Protein AF-A0A6I3DD00-F1 (afdb_monomer)

Nearest PDB structures (foldseek):
  4aq4-assembly1_A  TM=4.892E-01  e=1.128E+00  Escherichia coli K-12
  6x84-assembly2_B  TM=4.930E-01  e=3.792E+00  Escherichia coli K-12
  6lyh-assembly2_A  TM=3.593E-01  e=7.955E+00  Camellia sinensis var. assamica

Foldseek 3Di:
DDPDPCPCPPPPPPPAQDEAEAEDAQCAVVVVVVVVVQVPDPDPPVRYHYHYHYPPHPDDNVVVVVVD

Mean predicted aligned error: 8.37 Å

Radius of gyration: 19.51 Å; Cα contacts (8 Å, |Δi|>4): 60; chains: 1; bounding box: 35×19×62 Å

Structure (mmCIF, N/CA/C/O backbone):
data_AF-A0A6I3DD00-F1
#
_entry.id   AF-A0A6I3DD00-F1
#
loop_
_atom_site.group_PDB
_atom_site.id
_atom_site.type_symbol
_atom_site.label_atom_id
_atom_site.label_alt_i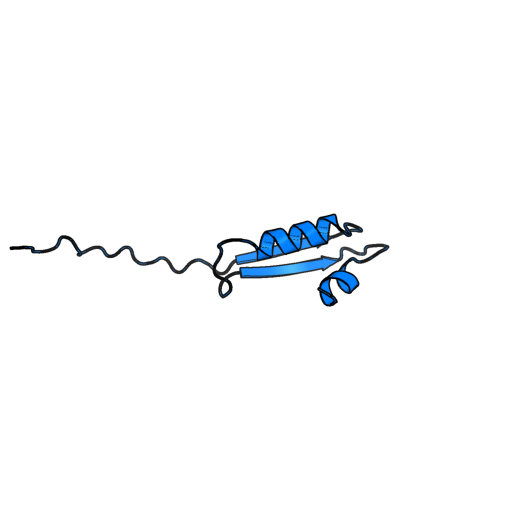d
_atom_site.label_comp_id
_atom_site.label_asym_id
_atom_site.label_entity_id
_atom_site.label_seq_id
_atom_site.pdbx_PDB_ins_code
_atom_site.Cartn_x
_atom_site.Cartn_y
_atom_site.Cartn_z
_atom_site.occupancy
_atom_site.B_iso_or_equiv
_atom_site.auth_seq_id
_atom_site.auth_comp_id
_atom_site.auth_asym_id
_atom_site.auth_atom_id
_atom_site.pdbx_PDB_model_num
ATOM 1 N N . MET A 1 1 ? -23.170 -8.671 50.174 1.00 41.94 1 MET A N 1
ATOM 2 C CA . MET A 1 1 ? -24.059 -8.645 48.992 1.00 41.94 1 MET A CA 1
ATOM 3 C C . MET A 1 1 ? -23.638 -7.490 48.076 1.00 41.94 1 MET A C 1
ATOM 5 O O . MET A 1 1 ? -24.123 -6.377 48.210 1.00 41.94 1 MET A O 1
ATOM 9 N N . THR A 1 2 ? -22.591 -7.751 47.283 1.00 48.97 2 THR A N 1
ATOM 10 C CA . THR A 1 2 ? -22.330 -7.338 45.880 1.00 48.97 2 THR A CA 1
ATOM 11 C C . THR A 1 2 ? -23.045 -6.111 45.281 1.00 48.97 2 THR A C 1
ATOM 13 O O . THR A 1 2 ? -23.649 -6.207 44.216 1.00 48.97 2 THR A O 1
ATOM 16 N N . LYS A 1 3 ? -22.935 -4.925 45.886 1.00 51.94 3 LYS A N 1
ATOM 17 C CA . LYS A 1 3 ? -23.303 -3.669 45.209 1.00 51.94 3 LYS A CA 1
ATOM 18 C C . LYS A 1 3 ? -22.059 -2.999 44.615 1.00 51.94 3 LYS A C 1
ATOM 20 O O . LYS A 1 3 ? -21.318 -2.339 45.331 1.00 51.94 3 LYS A O 1
ATOM 25 N N . GLY A 1 4 ? -21.865 -3.159 43.303 1.00 42.69 4 GLY A N 1
ATOM 26 C CA . GLY A 1 4 ? -21.248 -2.114 42.475 1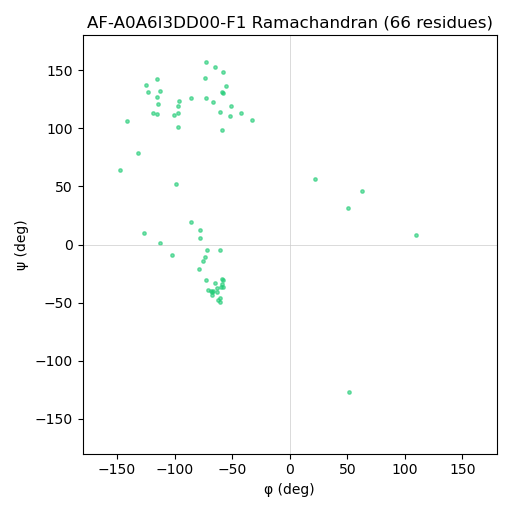.00 42.69 4 GLY A CA 1
ATOM 27 C C . GLY A 1 4 ? -19.839 -2.338 41.919 1.00 42.69 4 GLY A C 1
ATOM 28 O O . GLY A 1 4 ? -19.311 -1.406 41.321 1.00 42.69 4 GLY A O 1
ATOM 29 N N . LEU A 1 5 ? -19.250 -3.536 42.040 1.00 47.38 5 LEU A N 1
ATOM 30 C CA . LEU A 1 5 ? -17.932 -3.876 41.459 1.00 47.38 5 LEU A CA 1
ATOM 31 C C . LEU A 1 5 ? -17.879 -3.762 39.912 1.00 47.38 5 LEU A C 1
ATOM 33 O O . LEU A 1 5 ? -16.812 -3.875 39.324 1.00 47.38 5 LEU A O 1
ATOM 37 N N . GLU A 1 6 ? -19.003 -3.481 39.248 1.00 44.75 6 GLU A N 1
ATOM 38 C CA . GLU A 1 6 ? -19.128 -3.432 37.782 1.00 44.75 6 GLU A CA 1
ATOM 39 C C . GLU A 1 6 ? -19.397 -2.013 37.227 1.00 44.75 6 GLU A C 1
ATOM 41 O O . GLU A 1 6 ? -19.540 -1.828 36.020 1.00 44.75 6 GLU A O 1
ATOM 46 N N . SER A 1 7 ? -19.459 -0.979 38.083 1.00 44.81 7 SER A N 1
ATOM 47 C CA . SER A 1 7 ? -20.021 0.347 37.741 1.00 44.81 7 SER A CA 1
ATOM 48 C C . SER A 1 7 ? -19.134 1.285 36.900 1.00 44.81 7 SER A C 1
ATOM 50 O O . SER A 1 7 ? -19.463 2.459 36.735 1.00 44.81 7 SER A O 1
ATOM 52 N N . ALA A 1 8 ? -18.044 0.807 36.318 1.00 47.06 8 ALA A N 1
ATOM 53 C CA . ALA A 1 8 ? -17.382 1.529 35.237 1.00 47.06 8 ALA A CA 1
ATOM 54 C C . ALA A 1 8 ? -16.774 0.513 34.284 1.00 47.06 8 ALA A C 1
ATOM 56 O O . ALA A 1 8 ? -15.558 0.421 34.132 1.00 47.06 8 ALA A O 1
ATOM 57 N N . MET A 1 9 ? -17.660 -0.271 33.661 1.00 45.94 9 MET A N 1
ATOM 58 C CA . MET A 1 9 ? -17.445 -0.796 32.320 1.00 45.94 9 MET A CA 1
ATOM 59 C C . MET A 1 9 ? -16.639 0.251 31.556 1.00 45.94 9 MET A C 1
ATOM 61 O O . MET A 1 9 ? -17.148 1.342 31.280 1.00 45.94 9 MET A O 1
ATOM 65 N N . HIS A 1 10 ? -15.356 -0.049 31.332 1.00 48.50 10 HIS A N 1
ATOM 66 C CA . HIS A 1 10 ? -14.500 0.702 30.432 1.00 48.50 10 HIS A CA 1
ATOM 67 C C . HIS A 1 10 ? -15.379 0.972 29.219 1.00 48.50 10 HIS A C 1
ATOM 69 O O . HIS A 1 10 ? -15.826 0.019 28.579 1.00 48.50 10 HIS A O 1
ATOM 75 N N . ARG A 1 11 ? -15.732 2.238 28.952 1.00 55.25 11 ARG A N 1
ATOM 76 C CA . ARG A 1 11 ? -16.289 2.566 27.645 1.00 55.25 11 ARG A CA 1
ATOM 77 C C . ARG A 1 11 ? -15.266 1.993 26.686 1.00 55.25 11 ARG A C 1
ATOM 79 O O . ARG A 1 11 ? -14.128 2.457 26.700 1.00 55.25 11 ARG A O 1
ATOM 86 N N .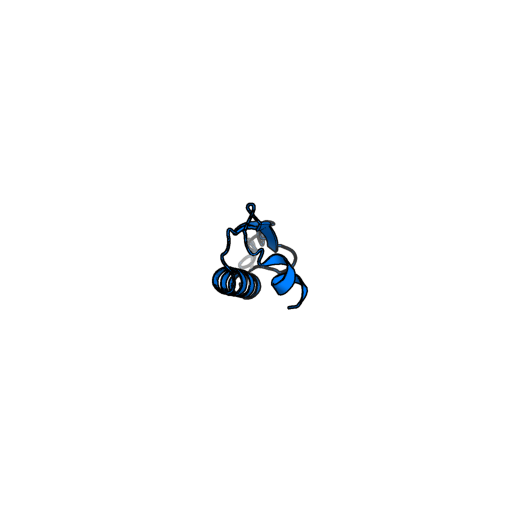 GLN A 1 12 ? -15.628 0.933 25.971 1.00 58.81 12 GLN A N 1
ATOM 87 C CA . GLN A 1 12 ? -14.794 0.391 24.920 1.00 58.81 12 GLN A CA 1
ATOM 88 C C . GLN A 1 12 ? -14.634 1.571 23.970 1.00 58.81 12 GLN A C 1
ATOM 90 O O . GLN A 1 12 ? -15.581 1.935 23.274 1.00 58.81 12 GLN A O 1
ATOM 95 N N . ALA A 1 13 ? -13.511 2.284 24.063 1.00 68.31 13 ALA A N 1
ATOM 96 C CA . ALA A 1 13 ? -13.243 3.366 23.146 1.00 68.31 13 ALA A CA 1
ATOM 97 C C . ALA A 1 13 ? -13.220 2.683 21.785 1.00 68.31 13 ALA A C 1
ATOM 99 O O . ALA A 1 13 ? -12.408 1.781 21.562 1.00 68.31 13 ALA A O 1
ATOM 100 N N . THR A 1 14 ? -14.190 3.016 20.934 1.00 82.12 14 THR A N 1
ATOM 101 C CA . THR A 1 14 ? -14.208 2.547 19.554 1.00 82.12 14 THR A CA 1
ATOM 102 C C . THR A 1 14 ? -12.837 2.874 18.988 1.00 82.12 14 THR A C 1
ATOM 104 O O . THR A 1 14 ? -12.421 4.037 19.038 1.00 82.12 14 THR A O 1
ATOM 107 N N . LYS A 1 15 ? -12.096 1.848 18.558 1.00 86.50 15 LYS A N 1
ATOM 108 C CA . LYS A 1 15 ? -10.778 2.063 17.962 1.00 86.50 15 LYS A CA 1
ATOM 109 C C . LYS A 1 15 ? -10.956 3.040 16.787 1.00 86.50 15 LYS A C 1
ATOM 111 O O . LYS A 1 15 ? -11.958 2.936 16.081 1.00 86.50 15 LYS A O 1
ATOM 116 N N . PRO A 1 16 ? -10.071 4.036 16.622 1.00 94.06 16 PRO A N 1
ATOM 117 C CA . PRO A 1 16 ? -10.231 5.013 15.555 1.00 94.06 16 PRO A CA 1
ATOM 118 C C . PRO A 1 16 ? -10.095 4.346 14.183 1.00 94.06 16 PRO A C 1
ATOM 120 O O . PRO A 1 16 ? -9.368 3.365 14.034 1.00 94.06 16 PRO A O 1
ATOM 123 N N . LEU A 1 17 ? -10.743 4.922 13.172 1.00 95.62 17 LEU A N 1
ATOM 124 C CA . LEU A 1 17 ? -10.431 4.600 11.784 1.00 95.62 17 LEU A CA 1
ATOM 125 C C . LEU A 1 17 ? -9.015 5.105 11.474 1.00 95.62 17 LEU A C 1
ATOM 127 O O . LEU A 1 17 ? -8.730 6.294 11.641 1.00 95.62 17 LEU A O 1
ATOM 131 N N . VAL A 1 18 ? -8.134 4.211 11.035 1.00 97.19 18 VAL A N 1
ATOM 132 C CA . VAL A 1 18 ? -6.746 4.518 10.672 1.00 97.19 18 VAL A CA 1
ATOM 133 C C . VAL A 1 18 ? -6.575 4.338 9.174 1.00 97.19 18 VAL A C 1
ATOM 135 O O . VAL A 1 18 ? -6.940 3.302 8.631 1.00 97.19 18 VAL A O 1
ATOM 138 N N . ARG A 1 19 ? -5.964 5.326 8.513 1.00 98.06 19 ARG A N 1
ATOM 139 C CA . ARG A 1 19 ? -5.510 5.195 7.127 1.00 98.06 19 ARG A CA 1
ATOM 140 C C . ARG A 1 19 ? -3.991 5.277 7.066 1.00 98.06 19 ARG A C 1
ATOM 142 O O . ARG A 1 19 ? -3.415 6.289 7.463 1.00 98.06 19 ARG A O 1
ATOM 149 N N . VAL A 1 20 ? -3.356 4.229 6.557 1.00 98.38 20 VAL A N 1
ATOM 150 C CA . VAL A 1 20 ? -1.914 4.169 6.310 1.00 98.38 20 VAL A CA 1
ATOM 151 C C . VAL A 1 20 ? -1.667 4.503 4.845 1.00 98.38 20 VAL A C 1
ATOM 153 O O . VAL A 1 20 ? -2.155 3.812 3.956 1.00 98.38 20 VAL A O 1
ATOM 156 N N . VAL A 1 21 ? -0.921 5.576 4.587 1.00 98.56 21 VAL A N 1
ATOM 157 C CA . VAL A 1 21 ? -0.523 5.969 3.229 1.00 98.56 21 VAL A CA 1
ATOM 158 C C . VAL A 1 21 ? 0.914 5.517 3.002 1.00 98.56 21 VAL A C 1
ATOM 160 O O . VAL A 1 21 ? 1.834 6.044 3.626 1.00 98.56 21 VAL A O 1
ATOM 163 N N . VAL A 1 22 ? 1.101 4.539 2.121 1.00 98.50 22 VAL A N 1
ATOM 164 C CA . VAL A 1 22 ? 2.412 4.035 1.705 1.00 98.50 22 VAL A CA 1
ATOM 165 C C . VAL A 1 22 ? 2.777 4.724 0.400 1.00 98.50 22 VAL A C 1
ATOM 167 O O . VAL A 1 22 ? 2.119 4.515 -0.614 1.00 98.50 22 VAL A O 1
ATOM 170 N N . VAL A 1 23 ? 3.805 5.565 0.426 1.00 98.38 23 VAL A N 1
ATOM 171 C CA . VAL A 1 23 ? 4.334 6.215 -0.778 1.00 98.38 23 VAL A CA 1
ATOM 172 C C . VAL A 1 23 ? 5.514 5.396 -1.284 1.00 98.38 23 VAL A C 1
ATOM 174 O O . VAL A 1 23 ? 6.463 5.166 -0.537 1.00 98.38 23 VAL A O 1
ATOM 177 N N . ASP A 1 24 ? 5.444 4.958 -2.536 1.00 98.50 24 ASP A N 1
ATOM 178 C CA . ASP A 1 24 ? 6.415 4.069 -3.169 1.00 98.50 24 ASP A CA 1
ATOM 179 C C . ASP A 1 24 ? 7.148 4.756 -4.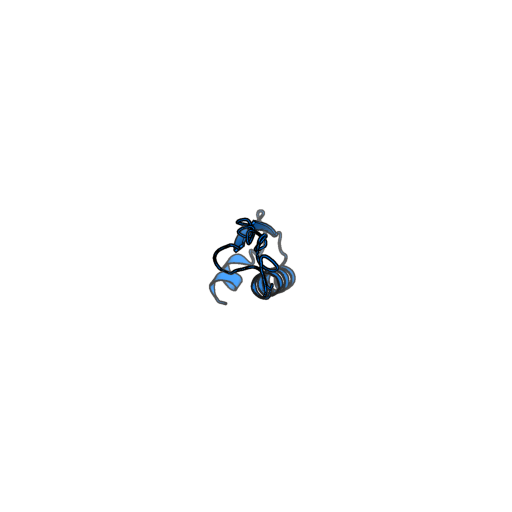326 1.00 98.50 24 ASP A C 1
ATOM 181 O O . ASP A 1 24 ? 6.548 5.510 -5.090 1.00 98.50 24 ASP A O 1
ATOM 185 N N . TYR A 1 25 ? 8.441 4.467 -4.464 1.00 98.25 25 TYR A N 1
ATOM 186 C CA . TYR A 1 25 ? 9.233 4.784 -5.651 1.00 98.25 25 TYR A CA 1
ATOM 187 C C . TYR A 1 25 ? 10.190 3.622 -5.923 1.00 98.25 25 TYR A C 1
ATOM 189 O O . TYR A 1 25 ? 11.166 3.448 -5.192 1.00 98.25 25 TYR A O 1
ATOM 197 N N . ASP A 1 26 ? 9.908 2.827 -6.955 1.00 97.88 26 ASP A N 1
ATOM 198 C CA . ASP A 1 26 ? 10.694 1.645 -7.347 1.00 97.88 26 ASP A CA 1
ATOM 199 C C . ASP A 1 26 ? 10.972 0.656 -6.183 1.00 97.88 26 ASP A C 1
ATOM 201 O O . ASP A 1 26 ? 12.009 -0.014 -6.158 1.00 97.88 26 ASP A O 1
ATOM 205 N N . GLY A 1 27 ? 10.065 0.534 -5.202 1.00 96.81 27 GLY A N 1
ATOM 206 C CA . GLY A 1 27 ? 10.314 -0.249 -3.983 1.00 96.81 27 GLY A CA 1
ATOM 207 C C . GLY A 1 27 ? 10.159 -1.766 -4.136 1.00 96.81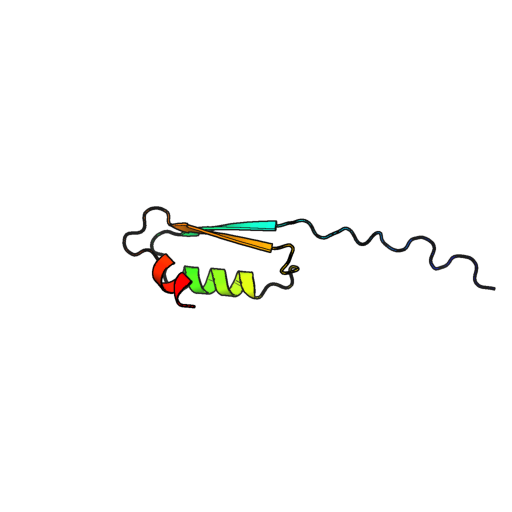 27 GLY A C 1
ATOM 208 O O . GLY A 1 27 ? 10.729 -2.524 -3.343 1.00 96.81 27 GLY A O 1
ATOM 209 N N . GLY A 1 28 ? 9.434 -2.232 -5.160 1.00 96.81 28 GLY A N 1
ATOM 210 C CA . GLY A 1 28 ? 9.316 -3.654 -5.513 1.00 96.81 28 GLY A CA 1
ATOM 211 C C . GLY A 1 28 ? 8.923 -4.548 -4.327 1.00 96.81 28 GLY A C 1
ATOM 212 O O . GLY A 1 28 ? 7.949 -4.274 -3.627 1.00 96.81 28 GLY A O 1
ATOM 213 N N . GLU A 1 29 ? 9.705 -5.601 -4.068 1.00 97.00 29 GLU A N 1
ATOM 214 C CA . GLU A 1 29 ? 9.471 -6.540 -2.955 1.00 97.00 29 GLU A CA 1
ATOM 215 C C . GLU A 1 29 ? 9.461 -5.878 -1.573 1.00 97.00 29 GLU A C 1
ATOM 217 O O . GLU A 1 29 ? 8.756 -6.339 -0.679 1.00 97.00 29 GLU A O 1
ATOM 222 N N . THR A 1 30 ? 10.201 -4.781 -1.380 1.00 97.88 30 THR A N 1
ATOM 223 C CA . THR A 1 30 ? 10.174 -4.048 -0.103 1.00 97.88 30 THR A CA 1
ATOM 224 C C . THR A 1 30 ? 8.781 -3.487 0.156 1.00 97.88 30 THR A C 1
ATOM 226 O O . THR A 1 30 ? 8.265 -3.574 1.272 1.00 97.88 30 THR A O 1
ATOM 229 N N . THR A 1 31 ? 8.144 -2.960 -0.888 1.00 98.12 31 THR A N 1
ATOM 230 C CA . THR A 1 31 ? 6.792 -2.409 -0.802 1.00 98.12 31 THR A CA 1
ATOM 231 C C . THR A 1 31 ? 5.762 -3.518 -0.626 1.00 98.12 31 THR A C 1
ATOM 233 O O . THR A 1 31 ? 4.889 -3.386 0.226 1.0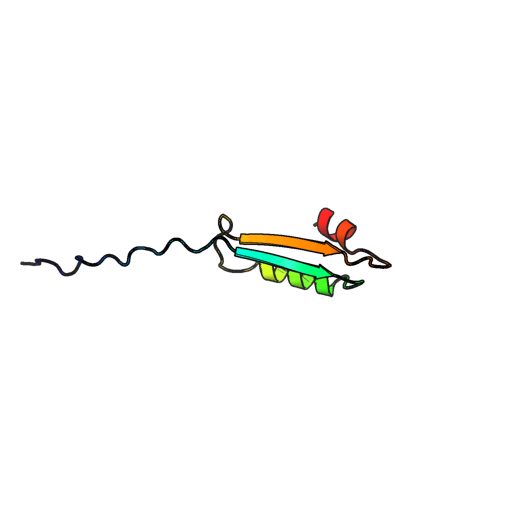0 98.12 31 THR A O 1
ATOM 236 N N . LEU A 1 32 ? 5.914 -4.660 -1.305 1.00 98.12 32 LEU A N 1
ATOM 237 C CA . LEU A 1 32 ? 5.062 -5.835 -1.063 1.00 98.12 32 LEU A CA 1
ATOM 238 C C . LEU A 1 32 ? 5.178 -6.344 0.381 1.00 98.12 32 LEU A C 1
ATOM 240 O O . LEU A 1 32 ? 4.169 -6.578 1.042 1.00 98.12 32 LEU A O 1
ATOM 244 N N . ALA A 1 33 ? 6.396 -6.460 0.913 1.00 98.25 33 ALA A N 1
ATOM 245 C CA . ALA A 1 33 ? 6.620 -6.866 2.298 1.00 98.25 33 ALA A CA 1
ATOM 246 C C . ALA A 1 33 ? 6.025 -5.864 3.303 1.00 98.25 33 ALA A C 1
ATOM 248 O O . ALA A 1 33 ? 5.472 -6.272 4.325 1.00 98.25 33 ALA A O 1
ATOM 249 N N . CYS A 1 34 ? 6.099 -4.561 3.009 1.00 98.31 34 CYS A N 1
ATOM 250 C CA . CYS A 1 34 ? 5.458 -3.519 3.808 1.00 98.31 34 CYS A CA 1
ATOM 251 C C . CYS A 1 34 ? 3.935 -3.700 3.849 1.00 98.31 34 CYS A C 1
ATOM 253 O O . CYS 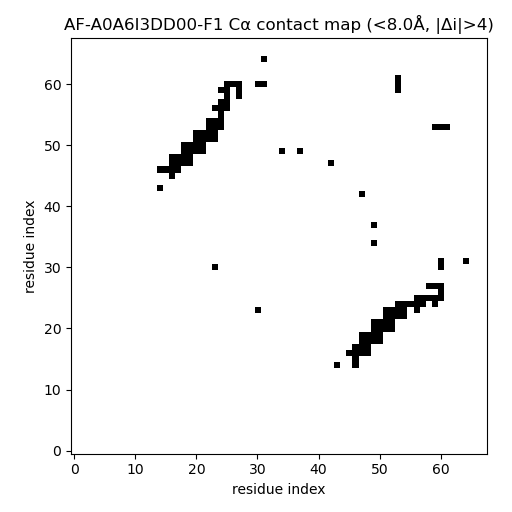A 1 34 ? 3.361 -3.725 4.936 1.00 98.31 34 CYS A O 1
ATOM 255 N N . LEU A 1 35 ? 3.293 -3.888 2.693 1.00 98.12 35 LEU A N 1
ATOM 256 C CA . LEU A 1 35 ? 1.843 -4.077 2.599 1.00 98.12 35 LEU A CA 1
ATOM 257 C C . LEU A 1 35 ? 1.389 -5.338 3.344 1.00 98.12 35 LEU A C 1
ATOM 259 O O . LEU A 1 35 ? 0.524 -5.244 4.210 1.00 98.12 35 LEU A O 1
ATOM 263 N N . ARG A 1 36 ? 2.059 -6.477 3.122 1.00 97.75 36 ARG A N 1
ATOM 264 C CA . ARG A 1 36 ? 1.783 -7.732 3.846 1.00 97.75 36 ARG A CA 1
ATOM 265 C C . ARG A 1 36 ? 1.936 -7.572 5.364 1.00 97.75 36 ARG A C 1
ATOM 267 O O . ARG A 1 36 ? 1.175 -8.147 6.133 1.00 97.75 36 ARG A O 1
ATOM 274 N N . SER A 1 37 ? 2.909 -6.777 5.816 1.00 98.25 37 SER A N 1
ATOM 275 C CA . SER A 1 37 ? 3.101 -6.474 7.241 1.00 98.25 37 SER A CA 1
ATOM 276 C C . SER A 1 37 ? 1.953 -5.641 7.822 1.00 98.25 37 SER A C 1
ATOM 278 O O . SER A 1 37 ? 1.514 -5.898 8.942 1.00 98.25 37 SER A O 1
ATOM 280 N N . LEU A 1 38 ? 1.437 -4.666 7.064 1.00 97.31 38 LEU A N 1
ATOM 281 C CA . LEU A 1 38 ? 0.290 -3.845 7.466 1.00 97.31 38 LEU A CA 1
ATOM 282 C C . LEU A 1 38 ? -1.010 -4.663 7.527 1.00 97.31 38 LEU A C 1
ATOM 284 O O . LEU A 1 38 ? -1.784 -4.512 8.474 1.00 97.31 38 LEU A O 1
ATOM 288 N N . GLU A 1 39 ? -1.220 -5.559 6.564 1.00 95.75 39 GLU A N 1
ATOM 289 C CA . GLU A 1 39 ? -2.348 -6.501 6.554 1.00 95.75 39 GLU A CA 1
ATOM 290 C C . GLU A 1 39 ? -2.281 -7.500 7.715 1.00 95.75 39 GLU A C 1
ATOM 292 O O . GLU A 1 39 ? -3.306 -7.862 8.283 1.00 95.75 39 GLU A O 1
ATOM 297 N N . ALA A 1 40 ? -1.077 -7.898 8.134 1.00 96.94 40 ALA A N 1
ATOM 298 C CA . ALA A 1 40 ? -0.867 -8.814 9.254 1.00 96.94 40 ALA A CA 1
ATOM 299 C C . ALA A 1 40 ? -1.009 -8.162 10.648 1.00 96.94 40 ALA A C 1
ATOM 301 O O . ALA A 1 40 ? -0.723 -8.806 11.661 1.00 96.94 40 ALA A O 1
ATOM 302 N N . THR A 1 41 ? -1.404 -6.887 10.740 1.00 96.19 41 THR A N 1
ATOM 303 C CA . THR A 1 41 ? -1.572 -6.210 12.035 1.00 96.19 41 THR A CA 1
ATOM 304 C C . THR A 1 41 ? -2.811 -6.699 12.794 1.00 96.19 41 THR A C 1
ATOM 306 O O . THR A 1 41 ? -3.794 -7.144 12.218 1.00 96.19 41 THR A O 1
ATOM 309 N N . ASN A 1 42 ? -2.817 -6.529 14.123 1.00 95.19 42 ASN A N 1
ATOM 310 C CA . ASN A 1 42 ? -3.995 -6.808 14.962 1.00 95.19 42 ASN A CA 1
ATOM 311 C C . ASN A 1 42 ? -4.969 -5.604 15.047 1.00 95.19 42 ASN A C 1
ATOM 313 O O . ASN A 1 42 ? -5.741 -5.486 16.014 1.00 95.19 42 ASN A O 1
ATOM 317 N N . TRP A 1 43 ? -4.897 -4.652 14.107 1.00 95.06 43 TRP A N 1
ATOM 318 C CA . TRP A 1 43 ? -5.889 -3.579 14.027 1.00 95.06 43 TRP A CA 1
ATOM 319 C C . TRP A 1 43 ? -7.205 -4.148 13.481 1.00 95.06 43 TRP A C 1
ATOM 321 O O . TRP A 1 43 ? -7.160 -5.050 12.651 1.00 95.06 43 TRP A O 1
ATOM 331 N N . PRO A 1 44 ? -8.381 -3.692 13.950 1.00 94.00 44 PRO A N 1
ATOM 332 C CA . PRO A 1 44 ? -9.636 -4.170 13.387 1.00 94.00 44 PRO A CA 1
ATOM 333 C C . PRO A 1 44 ? -9.698 -3.881 11.889 1.00 94.00 44 PRO A C 1
ATOM 335 O O . PRO A 1 44 ? -9.434 -2.754 11.469 1.00 94.00 44 PRO A O 1
ATOM 338 N N . GLU A 1 45 ? -10.055 -4.900 11.113 1.00 89.69 45 GLU A N 1
ATOM 339 C CA . GLU A 1 45 ? -10.130 -4.846 9.650 1.00 89.69 45 GLU A CA 1
ATOM 340 C C . GLU A 1 45 ? -11.122 -3.779 9.165 1.00 89.69 45 GLU A C 1
ATOM 342 O O . GLU A 1 45 ? -10.848 -3.048 8.222 1.00 89.69 45 GLU A O 1
ATOM 347 N N . ASP A 1 46 ? -12.231 -3.598 9.885 1.00 92.88 46 ASP A N 1
ATOM 348 C CA . ASP A 1 46 ? -13.233 -2.556 9.626 1.00 92.88 46 ASP A CA 1
ATOM 349 C C . ASP A 1 46 ? -12.770 -1.132 9.990 1.00 92.88 46 ASP A C 1
ATOM 351 O O . ASP A 1 46 ? -13.484 -0.157 9.753 1.00 92.88 46 ASP A O 1
ATOM 355 N N . SER A 1 47 ? -11.582 -1.010 10.586 1.00 95.31 47 SER A N 1
ATOM 356 C CA . SER A 1 47 ? -11.018 0.233 11.108 1.00 95.31 47 SER A CA 1
ATOM 357 C C . SER A 1 47 ? -9.609 0.523 10.570 1.00 95.31 47 SER A C 1
ATOM 359 O O . SER A 1 47 ? -8.958 1.442 11.078 1.00 95.31 47 SER A O 1
ATOM 361 N N . LEU A 1 48 ? -9.130 -0.228 9.568 1.00 97.12 48 LEU A N 1
ATOM 362 C CA . LEU A 1 48 ? -7.856 -0.009 8.876 1.00 97.12 48 LEU A CA 1
ATOM 363 C C . LEU A 1 48 ? -8.083 0.162 7.372 1.00 97.12 48 LEU A C 1
ATOM 365 O O . LEU A 1 48 ? -8.699 -0.672 6.722 1.00 97.12 48 LEU A O 1
ATOM 369 N N . GLU A 1 49 ? -7.492 1.204 6.804 1.00 97.75 49 GLU A N 1
ATOM 370 C CA . GLU A 1 49 ? -7.385 1.381 5.362 1.00 97.75 49 GLU A CA 1
ATOM 371 C C . GLU A 1 49 ? -5.927 1.571 4.951 1.00 97.75 49 GLU A C 1
ATOM 373 O O . GLU A 1 49 ? -5.186 2.329 5.580 1.00 97.75 49 GLU A O 1
ATOM 378 N N . ILE A 1 50 ? -5.518 0.930 3.859 1.00 97.88 50 ILE A N 1
ATOM 379 C CA . ILE A 1 50 ? -4.175 1.065 3.294 1.00 97.88 50 ILE A CA 1
ATOM 380 C C . ILE A 1 50 ? -4.302 1.711 1.914 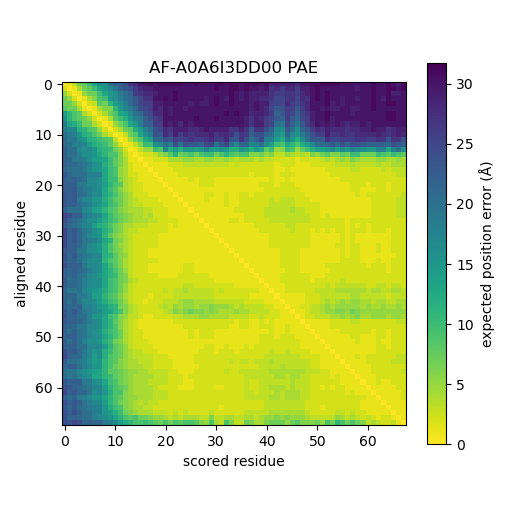1.00 97.88 50 ILE A C 1
ATOM 382 O O . ILE A 1 50 ? -5.060 1.248 1.065 1.00 97.88 50 ILE A O 1
ATOM 386 N N . VAL A 1 51 ? -3.558 2.793 1.686 1.00 98.12 51 VAL A N 1
ATOM 387 C CA . VAL A 1 51 ? -3.478 3.477 0.391 1.00 98.12 51 VAL A CA 1
ATOM 388 C C . VAL A 1 51 ? -2.040 3.435 -0.092 1.00 98.12 51 VAL A C 1
ATOM 390 O O . VAL A 1 51 ? -1.168 4.077 0.489 1.00 98.12 51 VAL A O 1
ATOM 393 N N . LEU A 1 52 ? -1.804 2.706 -1.179 1.00 98.38 52 LEU A N 1
ATOM 394 C CA . LEU A 1 52 ? -0.539 2.741 -1.902 1.00 98.38 52 LEU A CA 1
ATOM 395 C C . LEU A 1 52 ? -0.555 3.889 -2.918 1.00 98.38 52 LEU A C 1
ATOM 397 O O . LEU A 1 52 ? -1.441 3.961 -3.771 1.00 98.38 52 LEU A O 1
ATOM 401 N N . VAL A 1 53 ? 0.450 4.756 -2.850 1.00 98.31 53 VAL A N 1
ATOM 402 C CA . VAL A 1 53 ? 0.690 5.845 -3.797 1.00 98.31 53 VAL A CA 1
ATOM 403 C C . VAL A 1 53 ? 2.000 5.571 -4.519 1.00 98.31 53 VAL A C 1
ATOM 405 O O . VAL A 1 53 ? 3.065 5.648 -3.915 1.00 98.31 53 VAL A O 1
ATOM 408 N N . ASP A 1 54 ? 1.924 5.287 -5.816 1.00 98.06 54 ASP A N 1
ATOM 409 C CA . ASP A 1 54 ? 3.109 5.295 -6.671 1.00 98.06 54 ASP A CA 1
ATOM 410 C C . ASP A 1 54 ? 3.552 6.743 -6.922 1.00 98.06 54 ASP A C 1
ATOM 412 O O . ASP A 1 54 ? 2.757 7.579 -7.359 1.00 98.06 54 ASP A O 1
ATOM 416 N N . ASN A 1 55 ? 4.814 7.050 -6.633 1.00 98.00 55 ASN A N 1
ATOM 417 C CA . ASN A 1 55 ? 5.400 8.379 -6.770 1.00 98.00 55 ASN A CA 1
ATOM 418 C C . ASN A 1 55 ? 6.203 8.514 -8.072 1.00 98.00 55 ASN A C 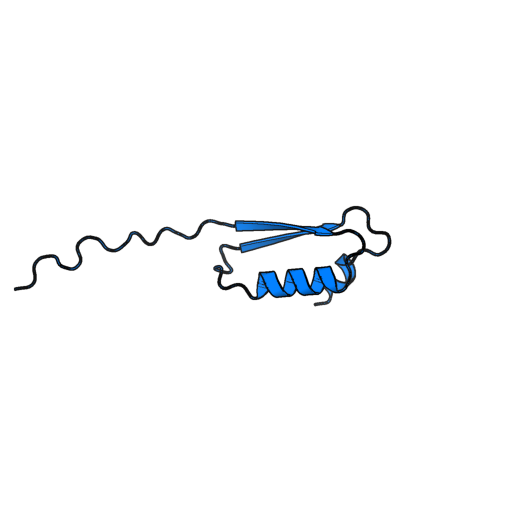1
ATOM 420 O O . ASN A 1 55 ? 7.357 8.933 -8.054 1.00 98.00 55 ASN A O 1
ATOM 424 N N . ALA A 1 56 ? 5.586 8.162 -9.201 1.00 97.94 56 ALA A N 1
ATOM 425 C CA . ALA A 1 56 ? 6.207 8.184 -10.526 1.00 97.94 56 ALA A CA 1
ATOM 426 C C . ALA A 1 56 ? 7.407 7.228 -10.656 1.00 97.94 56 ALA A C 1
ATOM 428 O O . ALA A 1 56 ? 8.454 7.590 -11.201 1.00 97.94 56 ALA A O 1
ATOM 429 N N . SER A 1 57 ? 7.239 5.997 -10.168 1.00 98.06 57 SER A N 1
ATOM 430 C CA . SER A 1 57 ? 8.235 4.929 -10.302 1.00 98.06 57 SER A CA 1
ATOM 431 C C . SER A 1 57 ? 8.564 4.646 -11.771 1.00 98.06 57 SER A C 1
ATOM 433 O O . SER A 1 57 ? 7.699 4.714 -12.648 1.00 98.06 57 SER A O 1
ATOM 435 N N . GLN A 1 58 ? 9.802 4.235 -12.051 1.00 98.06 58 GLN A N 1
ATOM 436 C CA . GLN A 1 58 ? 10.170 3.685 -13.361 1.00 98.06 58 GLN A CA 1
ATOM 437 C C . GLN A 1 58 ? 9.594 2.277 -13.553 1.00 98.06 58 GLN A C 1
ATOM 439 O O . GLN A 1 58 ? 9.293 1.861 -14.674 1.00 98.06 58 GLN A O 1
ATOM 444 N N . LYS A 1 59 ? 9.443 1.532 -12.454 1.00 96.25 59 LYS A N 1
ATOM 445 C CA . LYS A 1 59 ? 8.867 0.188 -12.391 1.00 96.25 59 LYS A CA 1
ATOM 446 C C . LYS A 1 59 ? 7.824 0.129 -11.268 1.00 96.25 59 LYS A C 1
ATOM 448 O O . LYS A 1 59 ? 8.122 -0.385 -10.190 1.00 96.25 59 LYS A O 1
ATOM 453 N N . PRO A 1 60 ? 6.602 0.638 -11.507 1.00 96.38 60 PRO A N 1
ATOM 454 C CA . PRO A 1 60 ? 5.554 0.663 -10.494 1.00 96.38 60 PRO A CA 1
ATOM 455 C C . PRO A 1 60 ? 5.222 -0.735 -9.964 1.00 96.38 60 PRO A C 1
ATOM 457 O O . PRO A 1 60 ? 4.927 -1.649 -10.737 1.00 96.38 60 PRO A O 1
ATOM 460 N N . VAL A 1 61 ? 5.184 -0.888 -8.638 1.00 97.00 61 VAL A N 1
ATOM 461 C CA . VAL A 1 61 ? 4.812 -2.156 -7.979 1.00 97.00 61 VAL A CA 1
ATOM 462 C C . VAL A 1 61 ? 3.305 -2.451 -8.066 1.00 97.00 61 VAL A C 1
ATOM 464 O O . VAL A 1 61 ? 2.856 -3.559 -7.787 1.00 97.00 61 VAL A O 1
ATOM 467 N N . THR A 1 62 ? 2.497 -1.477 -8.497 1.00 95.69 62 THR A N 1
ATOM 468 C CA . THR A 1 62 ? 1.025 -1.544 -8.482 1.00 95.69 62 THR A CA 1
ATOM 469 C C . THR A 1 62 ? 0.434 -2.715 -9.269 1.00 95.69 62 THR A C 1
ATOM 471 O O . THR A 1 62 ? -0.623 -3.217 -8.895 1.00 95.69 62 THR A O 1
ATOM 474 N N . ALA A 1 63 ? 1.094 -3.176 -10.337 1.00 93.25 63 ALA A N 1
ATOM 475 C CA . ALA A 1 63 ? 0.651 -4.353 -11.083 1.00 93.25 63 ALA A CA 1
ATOM 476 C C . ALA A 1 63 ? 0.795 -5.645 -10.262 1.00 93.25 63 ALA A C 1
ATOM 478 O O . ALA A 1 63 ? -0.111 -6.471 -10.288 1.00 93.25 63 ALA A O 1
ATOM 479 N N . LEU A 1 64 ? 1.890 -5.781 -9.503 1.00 95.06 64 LEU A N 1
ATOM 480 C CA . LEU A 1 64 ? 2.132 -6.925 -8.620 1.00 95.06 64 LEU A CA 1
ATOM 481 C C . LEU A 1 64 ? 1.130 -6.932 -7.464 1.00 95.06 64 LEU A C 1
ATOM 483 O O . LEU A 1 64 ? 0.511 -7.952 -7.192 1.00 95.06 64 LEU A O 1
ATOM 487 N N . VAL A 1 65 ? 0.879 -5.763 -6.867 1.00 95.75 65 VAL A N 1
ATOM 488 C CA . VAL A 1 65 ? -0.097 -5.600 -5.775 1.00 95.75 65 VAL A CA 1
ATOM 489 C C . VAL A 1 65 ? -1.508 -6.029 -6.185 1.00 95.75 65 VAL A C 1
ATOM 491 O O . VAL A 1 65 ? -2.244 -6.559 -5.370 1.00 95.75 65 VAL A O 1
ATOM 494 N N . ARG A 1 66 ? -1.907 -5.822 -7.447 1.00 93.31 66 ARG A N 1
ATOM 495 C CA . ARG A 1 66 ? -3.231 -6.245 -7.948 1.00 93.31 66 ARG A CA 1
ATOM 496 C C . ARG A 1 66 ? -3.350 -7.748 -8.208 1.00 93.31 66 ARG A C 1
ATOM 498 O O . ARG A 1 66 ? -4.457 -8.205 -8.478 1.00 93.31 66 ARG A O 1
ATOM 505 N N . SER A 1 67 ? -2.225 -8.458 -8.250 1.00 92.00 67 SER A N 1
ATOM 506 C CA . SER A 1 67 ? -2.168 -9.894 -8.534 1.00 92.00 67 SER A CA 1
ATOM 507 C C . SER A 1 67 ? -1.962 -10.769 -7.299 1.00 92.00 67 SER A C 1
ATOM 509 O O . SER A 1 67 ? -2.040 -11.988 -7.434 1.00 92.00 67 SER A O 1
ATOM 511 N N . GLU A 1 68 ? -1.677 -10.158 -6.145 1.00 83.38 68 GLU A N 1
ATOM 512 C CA . GLU A 1 68 ? -1.792 -10.813 -4.833 1.00 83.38 68 GLU A CA 1
ATOM 513 C C . GLU A 1 68 ? -3.267 -11.139 -4.542 1.00 83.38 68 GLU A C 1
ATOM 515 O O . GLU A 1 68 ? -3.518 -12.238 -3.999 1.00 83.38 68 GLU A O 1
#

Secondary structure (DSSP, 8-state):
---STTTT-----PPPPEEEEEEESS-THHHHHHHHHHHTSSS-GGGEEEEEEE-S-SS-THHHHTT-

Solvent-accessible surface area (backbone atoms only — not comparable to full-atom values): 4486 Å² total; per-residue (Å²): 134,93,82,60,97,66,81,70,67,72,75,76,72,74,74,68,79,43,76,48,75,46,79,38,62,59,46,46,70,61,47,52,53,51,52,55,53,63,71,69,46,94,64,57,72,96,30,56,43,81,44,81,40,76,65,80,35,94,56,64,48,65,67,59,66,75,69,111

Sequence (68 aa):
MTKGLESAMHRQATKPLVRVVVVDYDGGETTLACLRSLEATNWPEDSLEIVLVDNASQKPVTALVRSE

pLDDT: mean 87.17, std 18.73, range [41.94, 98.56]